Protein AF-A0A351TT69-F1 (afdb_monomer)

Secondary structure (DSSP, 8-state):
--SB-HHHHHHHHHHSTT---S-B------HHHHHHHTT-EEEEE-SHHHHHHHHHHHHHT-S-EEEEE-

pLDDT: mean 96.6, std 2.88, range [84.56, 98.56]

Nearest PDB structures (foldseek):
  5ahk-assembly1_A  TM=8.744E-01  e=3.133E-04  Pseudomonas protegens
  8xod-assembly2_C  TM=9.071E-01  e=5.051E-04  Brevibacillus
  8x3x-assembly1_B  TM=9.257E-01  e=9.336E-04  Brevibacillus
  4gm0-assembly1_A  TM=8.669E-01  e=1.337E-02  Pseudomonas putida
  5ims-assembly1_B  TM=7.183E-01  e=3.414E-03  Saccharomyces cerevisiae S288C

Radius of gyration: 15.61 Å; Cα contacts (8 Å, |Δi|>4): 80; chains: 1; bounding box: 32×21×42 Å

Structure (mmCIF, N/CA/C/O backbone):
data_AF-A0A351TT69-F1
#
_entry.id   AF-A0A351TT69-F1
#
loop_
_atom_site.group_PDB
_atom_site.id
_atom_site.type_symbol
_atom_site.label_atom_id
_atom_site.label_alt_id
_atom_site.label_comp_id
_atom_site.label_asym_id
_atom_site.label_entity_id
_atom_site.label_seq_id
_atom_site.pdbx_PDB_ins_code
_atom_site.Cartn_x
_atom_site.Cartn_y
_atom_site.Cartn_z
_atom_site.occupancy
_atom_site.B_iso_or_equiv
_atom_site.auth_seq_id
_atom_site.auth_comp_id
_atom_site.auth_asym_id
_atom_site.auth_atom_id
_atom_site.pdbx_PDB_model_num
ATOM 1 N N . ASN A 1 1 ? 2.139 -0.281 3.607 1.00 89.75 1 ASN A N 1
ATOM 2 C CA . ASN A 1 1 ? 0.761 -0.738 3.393 1.00 89.75 1 ASN A CA 1
ATOM 3 C C . ASN A 1 1 ? 0.295 -1.055 4.786 1.00 89.75 1 ASN A C 1
ATOM 5 O O . ASN A 1 1 ? 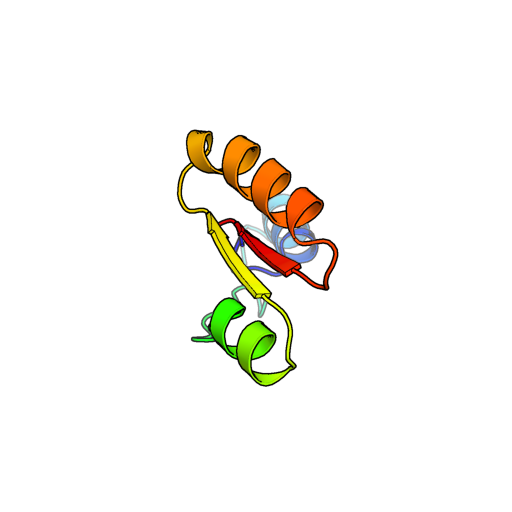0.712 -2.043 5.361 1.00 89.75 1 ASN A O 1
ATOM 9 N N . ASN A 1 2 ? -0.452 -0.145 5.404 1.00 92.69 2 ASN A N 1
ATOM 10 C CA . ASN A 1 2 ? -0.702 -0.232 6.842 1.00 92.69 2 ASN A CA 1
ATOM 11 C C . ASN A 1 2 ? -1.865 -1.175 7.206 1.00 92.69 2 ASN A C 1
ATOM 13 O O . ASN A 1 2 ? -2.191 -1.270 8.387 1.00 92.69 2 ASN A O 1
ATOM 17 N N . HIS A 1 3 ? -2.491 -1.844 6.224 1.00 93.69 3 HIS A N 1
ATOM 18 C CA . HIS A 1 3 ? -3.607 -2.786 6.403 1.00 93.69 3 HIS A CA 1
ATOM 19 C C . HIS A 1 3 ? -4.778 -2.236 7.239 1.00 93.69 3 HIS A C 1
ATOM 21 O O . HIS A 1 3 ? -5.525 -2.978 7.881 1.00 93.69 3 HIS A O 1
ATOM 27 N N . VAL A 1 4 ? -4.953 -0.912 7.273 1.00 95.38 4 VAL A N 1
ATOM 28 C CA . VAL A 1 4 ? -6.018 -0.258 8.035 1.00 95.38 4 VAL A CA 1
ATOM 29 C C . VAL A 1 4 ? -6.567 0.948 7.290 1.00 95.38 4 VAL A C 1
ATOM 31 O O . VAL A 1 4 ? -5.857 1.642 6.566 1.00 95.38 4 VAL A O 1
ATOM 34 N N . LEU A 1 5 ? -7.819 1.297 7.571 1.00 96.44 5 LEU A N 1
ATOM 35 C CA . LEU A 1 5 ? -8.365 2.611 7.235 1.00 96.44 5 LEU A CA 1
ATOM 36 C C . LEU A 1 5 ? -7.794 3.649 8.211 1.00 96.44 5 LEU A C 1
ATOM 38 O O . LEU A 1 5 ? -8.465 4.081 9.150 1.00 96.44 5 LEU A O 1
ATOM 42 N N . GLY A 1 6 ? -6.517 3.997 8.016 1.00 96.62 6 GLY A N 1
ATOM 43 C CA . GLY A 1 6 ? -5.677 4.692 8.996 1.00 96.62 6 GLY A CA 1
ATOM 44 C C . GLY A 1 6 ? -6.294 5.970 9.553 1.00 96.62 6 GLY A C 1
ATOM 45 O O . GLY A 1 6 ? -6.287 6.169 10.767 1.00 96.62 6 GLY A O 1
ATOM 46 N N . MET A 1 7 ? -6.921 6.779 8.697 1.00 97.62 7 MET A N 1
ATOM 47 C CA . MET A 1 7 ? -7.565 8.011 9.149 1.00 97.62 7 MET A CA 1
ATOM 48 C C . MET A 1 7 ? -8.751 7.743 10.075 1.00 97.62 7 MET A C 1
ATOM 50 O O . MET A 1 7 ? -8.832 8.325 11.152 1.00 97.62 7 MET A O 1
ATOM 54 N N . VAL A 1 8 ? -9.635 6.806 9.733 1.00 97.62 8 VAL A N 1
ATOM 55 C CA . VAL A 1 8 ? -10.773 6.452 10.599 1.00 97.62 8 VAL A CA 1
ATOM 56 C C . VAL A 1 8 ? -10.2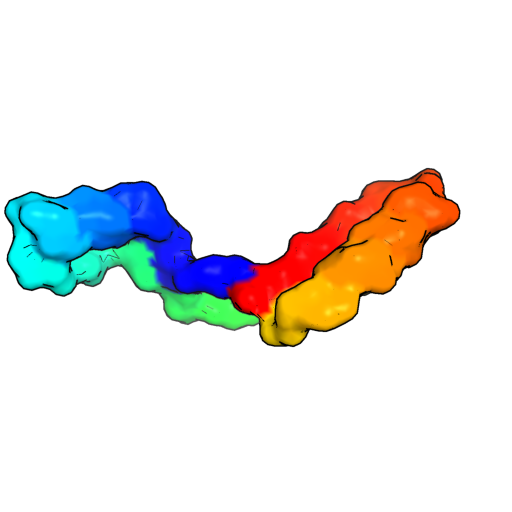82 5.783 11.887 1.00 97.62 8 VAL A C 1
ATOM 58 O O . VAL A 1 8 ? -10.768 6.086 12.978 1.00 97.62 8 VAL A O 1
ATOM 61 N N . ARG A 1 9 ? -9.261 4.922 11.790 1.00 97.19 9 ARG A N 1
ATOM 62 C CA . ARG A 1 9 ? -8.639 4.263 12.947 1.00 97.19 9 ARG A CA 1
ATOM 63 C C . ARG A 1 9 ? -7.996 5.269 13.908 1.00 97.19 9 ARG A C 1
ATOM 65 O O . ARG A 1 9 ? -8.079 5.084 15.124 1.00 97.19 9 ARG A O 1
ATOM 72 N N . GLN A 1 10 ? -7.397 6.345 13.396 1.00 98.06 10 GLN A N 1
ATOM 73 C CA . GLN A 1 10 ? -6.853 7.427 14.218 1.00 98.06 10 GLN A CA 1
ATOM 74 C C . GLN A 1 10 ? -7.958 8.085 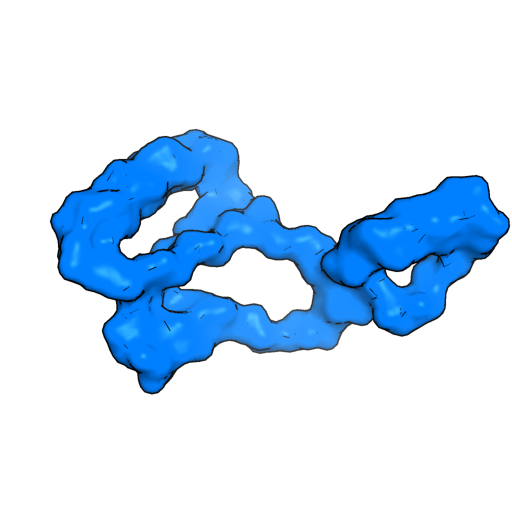15.051 1.00 98.06 10 GLN A C 1
ATOM 76 O O . GLN A 1 10 ? -7.815 8.202 16.266 1.00 98.06 10 GLN A O 1
ATOM 81 N N . TRP A 1 11 ? -9.096 8.427 14.443 1.00 98.00 11 TRP A N 1
ATOM 82 C CA . TRP A 1 11 ? -10.249 8.969 15.171 1.00 98.00 11 TRP A CA 1
ATOM 83 C C . TRP A 1 11 ? -10.792 7.986 16.212 1.00 98.00 11 TRP A C 1
ATOM 85 O O . TRP A 1 11 ? -11.070 8.378 17.344 1.00 98.00 11 TRP A O 1
ATOM 95 N N . GLN A 1 12 ? -10.877 6.697 15.876 1.00 98.06 12 GLN A N 1
ATOM 96 C CA . GLN A 1 12 ? -11.280 5.650 16.823 1.00 98.06 12 GLN A CA 1
ATOM 97 C C . GLN A 1 12 ? -10.323 5.534 18.020 1.00 98.06 12 GLN A C 1
ATOM 99 O O . GLN A 1 12 ? -10.754 5.286 19.148 1.00 98.06 12 GLN A O 1
ATOM 104 N N . THR A 1 13 ? -9.029 5.758 17.786 1.00 97.38 13 THR A N 1
ATOM 105 C CA . THR A 1 13 ? -7.994 5.784 18.828 1.00 97.38 13 THR A CA 1
ATOM 106 C C . THR A 1 13 ? -8.152 6.999 19.735 1.00 97.38 13 THR A C 1
ATOM 108 O O . THR A 1 13 ? -8.125 6.846 20.954 1.00 97.38 13 THR A O 1
ATOM 111 N N . LEU A 1 14 ? -8.327 8.184 19.145 1.00 98.19 14 LEU A N 1
ATOM 112 C CA . LEU A 1 14 ? -8.375 9.457 19.864 1.00 98.19 14 LEU A CA 1
ATOM 113 C C . LEU A 1 14 ? -9.682 9.656 20.642 1.00 98.19 14 LEU A C 1
ATOM 115 O O . LEU A 1 14 ? -9.646 10.162 21.758 1.00 98.19 14 LEU A O 1
ATOM 119 N N . PHE A 1 15 ? -10.822 9.250 20.075 1.00 97.81 15 PHE A N 1
ATOM 120 C CA . PHE A 1 15 ? -12.140 9.673 20.570 1.00 97.81 15 PHE A CA 1
ATOM 121 C C . PHE A 1 15 ? -13.092 8.530 20.936 1.00 97.81 15 PHE A C 1
ATOM 123 O O . PHE A 1 15 ? -14.071 8.761 21.636 1.00 97.81 15 PHE A O 1
ATOM 130 N N . TYR A 1 16 ? -12.815 7.292 20.514 1.00 96.88 16 TYR A N 1
ATOM 131 C CA . TYR A 1 16 ? -13.722 6.151 20.722 1.00 96.88 16 TYR A CA 1
ATOM 132 C C . TYR A 1 16 ? -13.088 5.028 21.549 1.00 96.88 16 TYR A C 1
ATOM 134 O O . TYR A 1 16 ? -13.409 3.852 2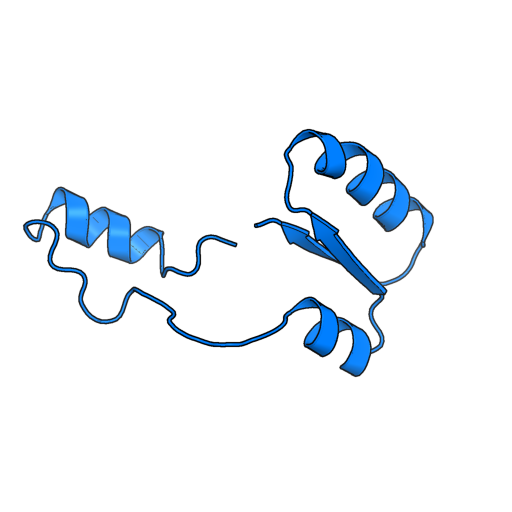1.372 1.00 96.88 16 TYR A O 1
ATOM 142 N N . GLY A 1 17 ? -12.162 5.373 22.449 1.00 96.94 17 GLY A N 1
ATOM 143 C CA . GLY A 1 17 ? -11.581 4.426 23.404 1.00 96.94 17 GLY A CA 1
ATOM 144 C C . GLY A 1 17 ? -10.865 3.247 22.742 1.00 96.94 17 GLY A C 1
ATOM 145 O O . GLY A 1 17 ? -10.920 2.136 23.261 1.00 96.94 17 GLY A O 1
ATOM 146 N N . LYS A 1 18 ? -10.232 3.468 21.578 1.00 96.56 18 LYS A N 1
ATOM 147 C CA . LYS A 1 18 ? -9.535 2.430 20.794 1.00 96.56 18 LYS A CA 1
ATOM 148 C C . LYS A 1 18 ? -10.451 1.297 20.307 1.00 96.56 18 LYS A C 1
ATOM 150 O O . LYS A 1 18 ? -9.989 0.192 20.034 1.00 96.56 18 LYS A O 1
ATOM 155 N N . ARG A 1 19 ? -11.754 1.559 20.169 1.00 97.25 19 ARG A N 1
ATOM 156 C CA . ARG A 1 19 ? -12.713 0.616 19.576 1.00 97.25 19 ARG A CA 1
ATOM 157 C C . ARG A 1 19 ? -12.606 0.653 18.052 1.00 97.25 19 ARG A C 1
ATOM 159 O O . ARG A 1 19 ? -13.213 1.501 17.399 1.00 97.25 19 ARG A O 1
ATOM 166 N N . TYR A 1 20 ? -11.834 -0.270 17.489 1.00 96.50 20 TYR A N 1
ATOM 167 C CA . TYR A 1 20 ? -11.604 -0.350 16.046 1.00 96.50 20 TYR A CA 1
ATOM 168 C C . TYR A 1 20 ? -12.750 -1.072 15.330 1.00 96.50 20 TYR A C 1
ATOM 170 O O . TYR A 1 20 ? -12.730 -2.288 15.166 1.00 96.50 20 TYR A O 1
ATOM 178 N N . SER A 1 21 ? -13.778 -0.324 14.930 1.00 96.69 21 SER A N 1
ATOM 179 C CA . SER A 1 21 ? -14.936 -0.876 14.221 1.00 96.69 21 SER A CA 1
ATOM 180 C C . SER A 1 21 ? -14.716 -0.813 12.711 1.00 96.69 21 SER A C 1
ATOM 182 O O . SER A 1 21 ? -14.711 0.286 12.159 1.00 96.69 21 SER A O 1
ATOM 184 N N . GLN A 1 22 ? -14.539 -1.970 12.061 1.00 96.06 22 GLN A N 1
ATOM 185 C CA . GLN A 1 22 ? -14.446 -2.118 10.595 1.00 96.06 22 GLN A CA 1
ATOM 186 C C . GLN A 1 22 ? -13.353 -1.263 9.924 1.00 96.06 22 GLN A C 1
ATOM 188 O O . GLN A 1 22 ? -13.506 -0.789 8.804 1.00 96.06 22 GLN A O 1
ATOM 193 N N . THR A 1 23 ? -12.236 -1.044 10.620 1.00 96.31 23 THR A N 1
ATOM 194 C CA . THR A 1 23 ? -11.089 -0.271 10.108 1.00 96.31 23 THR A CA 1
ATOM 195 C C . THR A 1 23 ? -9.823 -1.099 9.936 1.00 96.31 23 THR A C 1
ATOM 197 O O . THR A 1 23 ? -8.810 -0.556 9.501 1.00 96.31 23 THR A O 1
ATOM 200 N N . VAL A 1 24 ? -9.856 -2.390 10.272 1.00 94.12 24 VAL A N 1
ATOM 201 C CA . VAL A 1 24 ? -8.754 -3.332 10.043 1.00 94.12 24 VAL A CA 1
ATOM 202 C C . VAL A 1 24 ? -9.059 -4.128 8.786 1.00 94.12 24 VAL A C 1
ATOM 204 O O . VAL A 1 24 ? -10.115 -4.751 8.699 1.00 94.12 24 VAL A O 1
ATOM 207 N N . LEU A 1 25 ? -8.145 -4.093 7.824 1.00 92.62 25 LEU A N 1
ATOM 208 C CA . LEU A 1 25 ? -8.255 -4.815 6.566 1.00 92.62 25 LEU A CA 1
ATOM 209 C C . LEU A 1 25 ? -7.506 -6.143 6.718 1.00 92.62 25 LEU A C 1
ATOM 211 O O . LEU A 1 25 ? -6.311 -6.233 6.457 1.00 92.62 25 LEU A O 1
ATOM 215 N N . ASN A 1 26 ? -8.214 -7.168 7.198 1.00 86.38 26 ASN A N 1
ATOM 216 C CA . ASN A 1 26 ? -7.709 -8.544 7.281 1.00 86.38 26 ASN A CA 1
ATOM 217 C C . ASN A 1 26 ? -7.909 -9.272 5.943 1.00 86.38 26 ASN A C 1
ATOM 219 O O . ASN A 1 26 ? -8.497 -10.353 5.895 1.00 86.38 26 ASN A O 1
ATOM 223 N N . ASP A 1 27 ? -7.507 -8.636 4.850 1.00 84.56 27 ASP A N 1
ATOM 224 C CA . ASP A 1 27 ? -7.565 -9.239 3.528 1.00 84.56 27 ASP A CA 1
ATOM 225 C C . ASP A 1 27 ? -6.230 -9.906 3.162 1.00 84.56 27 ASP A C 1
ATOM 227 O O . ASP A 1 27 ? -5.224 -9.792 3.862 1.00 84.56 27 ASP A O 1
ATOM 231 N N . SER A 1 28 ? -6.261 -10.700 2.094 1.00 86.62 28 SER A N 1
ATOM 232 C CA . SER A 1 28 ? -5.099 -11.418 1.551 1.00 86.62 28 SER A CA 1
ATOM 233 C C . SER A 1 28 ? -4.730 -10.893 0.163 1.00 86.62 28 SER A C 1
ATOM 235 O O . SER A 1 28 ? -4.229 -11.634 -0.682 1.00 86.62 28 SER A O 1
ATOM 237 N N . VAL A 1 29 ? -5.030 -9.617 -0.104 1.00 94.06 29 VAL A N 1
ATOM 238 C CA . VAL A 1 29 ? -4.816 -9.029 -1.427 1.00 94.06 29 VAL A CA 1
ATOM 239 C C . VAL A 1 29 ? -3.324 -8.814 -1.649 1.00 94.06 29 VAL A C 1
ATOM 241 O O . VAL A 1 29 ? -2.682 -8.039 -0.947 1.00 94.06 29 VAL A O 1
ATOM 244 N N . ASP A 1 30 ? -2.781 -9.471 -2.672 1.00 96.06 30 ASP A N 1
ATOM 245 C CA . ASP A 1 30 ? -1.438 -9.187 -3.166 1.00 96.06 30 ASP A CA 1
ATOM 246 C C . ASP A 1 30 ? -1.517 -8.095 -4.246 1.00 96.06 30 ASP A C 1
ATOM 248 O O . ASP A 1 30 ? -1.867 -8.356 -5.403 1.00 96.06 30 ASP A O 1
ATOM 252 N N . PHE A 1 31 ? -1.204 -6.853 -3.871 1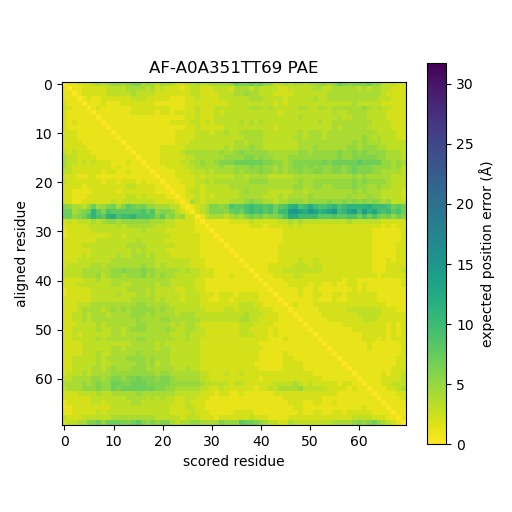.00 96.69 31 PHE A N 1
ATOM 253 C CA . PHE A 1 31 ? -1.271 -5.713 -4.789 1.00 96.69 31 PHE A CA 1
ATOM 254 C C . PHE A 1 31 ? -0.254 -5.802 -5.930 1.00 96.69 31 PHE A C 1
ATOM 256 O O . PHE A 1 31 ? -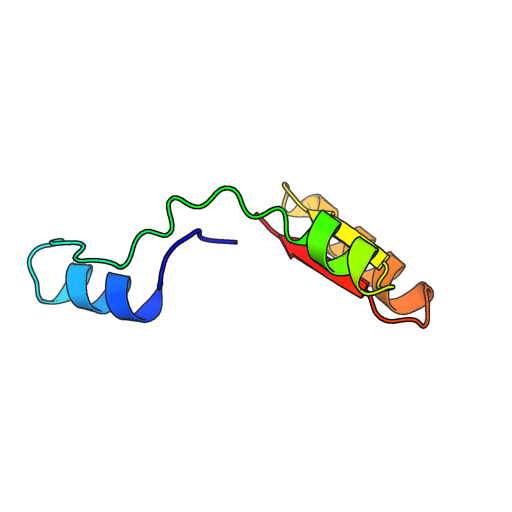0.528 -5.306 -7.025 1.00 96.69 31 PHE A O 1
ATOM 263 N N . CYS A 1 32 ? 0.883 -6.470 -5.719 1.00 97.81 32 CYS A N 1
ATOM 264 C CA . CYS A 1 32 ? 1.846 -6.726 -6.784 1.00 97.81 32 CYS A CA 1
ATOM 265 C C . CYS A 1 32 ? 1.247 -7.654 -7.846 1.00 97.81 32 CYS A C 1
ATOM 267 O O . CYS A 1 32 ? 1.327 -7.352 -9.036 1.00 97.81 32 CYS A O 1
ATOM 269 N N . LYS A 1 33 ? 0.570 -8.732 -7.436 1.00 98.12 33 LYS A N 1
ATOM 270 C CA . LYS A 1 33 ? -0.111 -9.653 -8.361 1.00 98.12 33 LYS A CA 1
ATOM 271 C C . LYS A 1 33 ? -1.260 -8.983 -9.103 1.00 98.12 33 LYS A C 1
ATOM 273 O O . LYS A 1 33 ? -1.421 -9.210 -10.300 1.00 98.12 33 LYS A O 1
ATOM 278 N N . VAL A 1 34 ? -2.027 -8.131 -8.423 1.00 97.94 34 VAL A N 1
ATOM 279 C CA . VAL A 1 34 ? -3.076 -7.323 -9.066 1.00 97.94 34 VAL A CA 1
ATOM 280 C C . VAL A 1 34 ? -2.472 -6.387 -10.118 1.00 97.94 34 VAL A C 1
ATOM 282 O O . VAL A 1 34 ? -2.975 -6.327 -11.237 1.00 97.94 34 VAL A O 1
ATOM 285 N N . ALA A 1 35 ? -1.376 -5.694 -9.800 1.00 98.19 35 ALA A N 1
ATOM 286 C CA . ALA A 1 35 ? -0.698 -4.807 -10.743 1.00 98.19 35 ALA A CA 1
ATOM 287 C C . ALA A 1 35 ? -0.161 -5.565 -11.969 1.00 98.19 35 ALA A C 1
ATOM 289 O O . ALA A 1 35 ? -0.389 -5.131 -13.098 1.00 98.19 35 ALA A O 1
ATOM 290 N N . GLU A 1 36 ? 0.487 -6.713 -11.757 1.00 98.25 36 GLU A N 1
ATOM 291 C CA . GLU A 1 36 ? 0.973 -7.590 -12.831 1.00 98.25 36 GLU A CA 1
ATOM 292 C C . GLU A 1 36 ? -0.171 -8.054 -13.746 1.00 98.25 36 GLU A C 1
ATOM 294 O O . GLU A 1 36 ? -0.049 -7.977 -14.969 1.00 98.25 36 GLU A O 1
ATOM 299 N N . ALA A 1 37 ? -1.307 -8.471 -13.174 1.00 98.38 37 ALA A N 1
ATOM 300 C CA . ALA A 1 37 ? -2.487 -8.898 -13.931 1.00 98.38 37 ALA A CA 1
ATOM 301 C C . ALA A 1 37 ? -3.105 -7.769 -14.776 1.00 98.38 37 ALA A C 1
ATOM 303 O O . ALA A 1 37 ? -3.704 -8.032 -15.817 1.00 98.38 37 ALA A O 1
ATOM 304 N N . LEU A 1 38 ? -2.934 -6.514 -14.351 1.00 98.25 38 LEU A N 1
ATOM 305 C CA . LEU A 1 38 ? -3.373 -5.318 -15.075 1.00 98.25 38 LEU A CA 1
ATOM 306 C C . LEU A 1 38 ? -2.319 -4.783 -16.066 1.00 98.25 38 LEU A C 1
ATOM 308 O O . LEU A 1 38 ? -2.540 -3.747 -16.691 1.00 98.25 38 LEU A O 1
ATOM 312 N N . GLY A 1 39 ? -1.185 -5.473 -16.235 1.00 97.50 39 GLY A N 1
ATOM 313 C CA . GLY A 1 39 ? -0.127 -5.099 -17.181 1.00 97.50 39 GLY A CA 1
ATOM 314 C C . GLY A 1 39 ? 0.891 -4.083 -16.648 1.00 97.50 39 GLY A C 1
ATOM 315 O O . GLY A 1 39 ? 1.736 -3.602 -17.408 1.00 97.50 39 GLY A O 1
ATOM 316 N N . CYS A 1 40 ? 0.850 -3.760 -15.356 1.00 98.25 40 CYS A N 1
ATOM 317 C CA . CYS A 1 40 ? 1.843 -2.916 -14.696 1.00 98.25 40 CYS A CA 1
ATOM 318 C C . CYS A 1 40 ? 3.048 -3.752 -14.237 1.00 98.25 40 CYS A C 1
ATOM 320 O O . CYS A 1 40 ? 2.937 -4.948 -13.972 1.00 98.25 40 CYS A O 1
ATOM 322 N N . ALA A 1 41 ? 4.214 -3.120 -14.083 1.00 98.38 41 ALA A N 1
ATOM 323 C CA . ALA A 1 41 ? 5.262 -3.715 -13.255 1.00 98.38 41 ALA A CA 1
ATOM 324 C C . ALA A 1 41 ? 4.926 -3.537 -11.770 1.00 98.38 41 ALA A C 1
ATOM 326 O O . ALA A 1 41 ? 4.229 -2.596 -11.394 1.00 98.38 41 ALA A O 1
ATOM 327 N N . ALA A 1 42 ? 5.462 -4.415 -10.931 1.00 98.44 42 ALA A N 1
ATOM 328 C CA . ALA A 1 42 ? 5.284 -4.357 -9.491 1.00 98.44 42 ALA A CA 1
ATOM 329 C C . ALA A 1 42 ? 6.628 -4.501 -8.770 1.00 98.44 42 ALA A C 1
ATOM 331 O O . ALA A 1 42 ? 7.500 -5.257 -9.206 1.00 98.44 42 ALA A O 1
ATOM 332 N N . ILE A 1 43 ? 6.803 -3.758 -7.680 1.00 98.31 43 ILE A N 1
ATOM 333 C CA . ILE A 1 43 ? 7.956 -3.842 -6.783 1.00 98.31 43 ILE A CA 1
ATOM 334 C C . ILE A 1 43 ? 7.421 -3.846 -5.351 1.00 98.31 43 ILE A C 1
ATOM 336 O O . ILE A 1 43 ? 6.669 -2.951 -4.975 1.00 98.31 43 ILE A O 1
ATOM 340 N N . ARG A 1 44 ? 7.818 -4.836 -4.551 1.00 97.94 44 ARG A N 1
ATOM 341 C CA . ARG A 1 44 ? 7.547 -4.860 -3.110 1.00 97.94 44 ARG A CA 1
ATOM 342 C C . ARG A 1 44 ? 8.753 -4.306 -2.357 1.00 97.94 44 ARG A C 1
ATOM 344 O O . ARG A 1 44 ? 9.882 -4.663 -2.681 1.00 97.94 44 ARG A O 1
ATOM 351 N N . VAL A 1 45 ? 8.489 -3.446 -1.382 1.00 98.25 45 VAL A N 1
ATOM 352 C CA . VAL A 1 45 ? 9.464 -2.826 -0.479 1.00 98.25 45 VAL A CA 1
ATOM 353 C C . VAL A 1 45 ? 9.063 -3.196 0.944 1.00 98.25 45 VAL A C 1
ATOM 355 O O . VAL A 1 45 ? 7.972 -2.842 1.389 1.00 98.25 45 VAL A O 1
ATOM 358 N N . THR A 1 46 ? 9.922 -3.930 1.640 1.00 97.00 46 THR A N 1
ATOM 359 C CA . THR A 1 46 ? 9.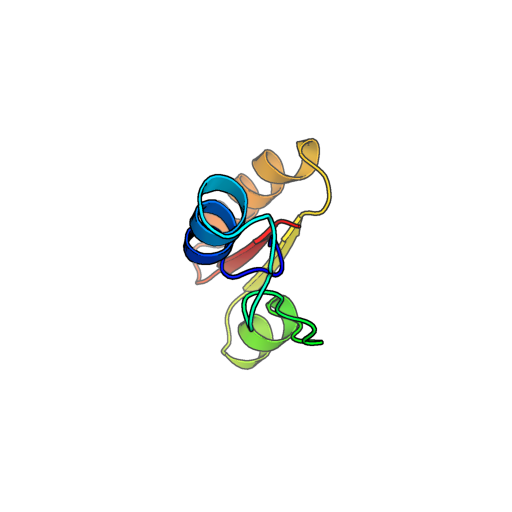702 -4.376 3.024 1.00 97.00 46 THR A CA 1
ATOM 360 C C . THR A 1 46 ? 10.559 -3.620 4.026 1.00 97.00 46 THR A C 1
ATOM 362 O O . THR A 1 46 ? 10.164 -3.492 5.180 1.00 97.00 46 THR A O 1
ATOM 365 N N . GLU A 1 47 ? 11.686 -3.070 3.577 1.00 97.56 47 GLU A N 1
ATOM 366 C CA . GLU A 1 47 ? 12.628 -2.330 4.411 1.00 97.56 47 GLU A CA 1
ATOM 367 C C . GLU A 1 47 ? 12.825 -0.901 3.892 1.00 97.56 47 GLU A C 1
ATOM 369 O O . GLU A 1 47 ? 12.655 -0.602 2.706 1.00 97.56 47 GLU A O 1
ATOM 374 N N . LYS A 1 48 ? 13.195 0.026 4.781 1.00 96.88 48 LYS A N 1
ATOM 375 C CA . LYS A 1 48 ? 13.319 1.454 4.428 1.00 96.88 48 LYS A CA 1
ATOM 376 C C . LYS A 1 48 ? 14.415 1.700 3.395 1.00 96.88 48 LYS A C 1
ATOM 378 O O . LYS A 1 48 ? 14.265 2.558 2.525 1.00 96.88 48 LYS A O 1
ATOM 383 N N . GLU A 1 49 ? 15.500 0.945 3.492 1.00 97.81 49 GLU A N 1
ATOM 384 C CA . GLU A 1 49 ? 16.684 1.038 2.645 1.00 97.81 49 GLU A CA 1
ATOM 385 C C . GLU A 1 49 ? 16.381 0.628 1.194 1.00 97.81 49 GLU A C 1
ATOM 387 O O . GLU A 1 49 ? 17.067 1.063 0.271 1.00 97.81 49 GLU A O 1
ATOM 392 N N . GLU A 1 50 ? 15.320 -0.153 0.972 1.00 97.81 50 GLU A N 1
ATOM 393 C CA . GLU A 1 50 ? 14.896 -0.620 -0.351 1.00 97.81 50 GLU A CA 1
ATOM 394 C C . GLU A 1 50 ? 14.091 0.439 -1.123 1.00 97.81 50 GLU A C 1
ATOM 396 O O . GLU A 1 50 ? 13.971 0.353 -2.346 1.00 97.81 50 GLU A O 1
ATOM 401 N N . MET A 1 51 ? 13.556 1.464 -0.447 1.00 97.69 51 MET A N 1
ATOM 402 C CA . MET A 1 51 ? 12.657 2.438 -1.074 1.00 97.69 51 MET A CA 1
ATOM 403 C C . MET A 1 51 ? 13.354 3.290 -2.141 1.00 97.69 51 MET A C 1
ATOM 405 O O . MET A 1 51 ? 12.832 3.448 -3.244 1.00 97.69 51 MET A O 1
ATOM 409 N N . ALA A 1 52 ? 14.530 3.841 -1.829 1.00 98.19 52 ALA A N 1
ATOM 410 C CA . ALA A 1 52 ? 15.294 4.648 -2.780 1.00 98.19 52 ALA A CA 1
ATOM 411 C C . ALA A 1 52 ? 15.647 3.866 -4.066 1.00 98.19 52 ALA A C 1
ATOM 413 O O . ALA A 1 52 ? 15.264 4.321 -5.148 1.00 98.19 52 ALA A O 1
ATOM 414 N N . PRO A 1 53 ? 16.264 2.666 -3.998 1.00 98.25 53 PRO A N 1
ATOM 415 C CA . PRO A 1 53 ? 16.564 1.893 -5.202 1.00 98.25 53 PRO A CA 1
ATOM 416 C C . PRO A 1 53 ? 15.304 1.396 -5.929 1.00 98.25 53 PRO A C 1
ATOM 418 O O . PRO A 1 53 ? 15.286 1.345 -7.162 1.00 98.25 53 PRO A O 1
ATOM 421 N N . ALA A 1 54 ? 14.225 1.059 -5.211 1.00 98.19 54 ALA A N 1
ATOM 422 C CA . ALA A 1 54 ? 12.950 0.689 -5.829 1.00 98.19 54 ALA A CA 1
ATOM 423 C C . ALA A 1 54 ? 12.343 1.847 -6.635 1.00 98.19 54 ALA A C 1
ATOM 425 O O . ALA A 1 54 ? 11.869 1.636 -7.754 1.00 98.19 54 ALA A O 1
ATOM 426 N N . LEU A 1 55 ? 12.394 3.066 -6.092 1.00 98.25 55 LEU A N 1
ATOM 427 C CA . LEU A 1 55 ? 11.899 4.270 -6.751 1.00 98.25 55 LEU A CA 1
ATOM 428 C C . LEU A 1 55 ? 12.720 4.610 -8.000 1.00 98.25 55 LEU A C 1
ATOM 430 O O . LEU A 1 55 ? 12.143 4.856 -9.059 1.00 98.25 55 LEU A O 1
ATOM 434 N N . GLU A 1 56 ? 14.051 4.567 -7.907 1.00 98.38 56 GLU A N 1
ATOM 435 C CA . GLU A 1 56 ? 14.942 4.784 -9.054 1.00 98.38 56 GLU A CA 1
ATOM 436 C C . GLU A 1 56 ? 14.656 3.783 -10.180 1.00 98.38 56 GLU A C 1
ATOM 438 O O . GLU A 1 56 ? 14.478 4.170 -11.340 1.00 98.38 56 GLU A O 1
ATOM 443 N N . LYS A 1 57 ? 14.521 2.497 -9.832 1.00 98.12 57 LYS A N 1
ATOM 444 C CA . LYS A 1 57 ? 14.157 1.437 -10.777 1.00 98.12 57 LYS A CA 1
ATOM 445 C C . LYS A 1 57 ? 12.793 1.697 -11.416 1.00 98.12 57 LYS A C 1
ATOM 447 O O . LYS A 1 57 ? 12.673 1.590 -12.635 1.00 98.12 57 LYS A O 1
ATOM 452 N N . ALA A 1 58 ? 11.779 2.049 -10.625 1.00 98.25 58 ALA A N 1
ATOM 453 C CA . ALA A 1 58 ? 10.431 2.311 -11.124 1.00 98.25 58 ALA A CA 1
ATOM 454 C C . ALA A 1 58 ? 10.398 3.474 -12.128 1.00 98.25 58 ALA A C 1
ATOM 456 O O . ALA A 1 58 ? 9.792 3.351 -13.193 1.00 98.25 58 ALA A O 1
ATOM 457 N N . ILE A 1 59 ? 11.103 4.570 -11.834 1.00 98.25 59 ILE A N 1
ATOM 458 C CA . ILE A 1 59 ? 11.213 5.730 -12.730 1.00 98.25 59 ILE A CA 1
ATOM 459 C C . ILE A 1 59 ? 11.932 5.344 -14.032 1.00 98.25 59 ILE A C 1
ATOM 461 O O . ILE A 1 59 ? 11.468 5.680 -15.126 1.00 98.25 59 ILE A O 1
ATOM 465 N N . ALA A 1 60 ? 13.035 4.595 -13.940 1.00 98.44 60 ALA A N 1
ATOM 466 C CA . ALA A 1 60 ? 13.821 4.176 -15.100 1.00 98.44 60 ALA A CA 1
ATOM 467 C C . ALA A 1 60 ? 13.048 3.259 -16.068 1.00 98.44 60 ALA A C 1
ATOM 469 O O . ALA A 1 60 ? 13.335 3.248 -17.266 1.00 98.44 60 ALA A O 1
ATOM 470 N N . MET A 1 61 ? 12.050 2.515 -15.577 1.00 97.56 61 MET A N 1
ATOM 471 C CA . MET A 1 61 ? 11.259 1.578 -16.381 1.00 97.56 61 MET A CA 1
ATOM 472 C C . MET A 1 61 ? 10.359 2.249 -17.431 1.00 97.56 61 MET A C 1
ATOM 474 O O . MET A 1 61 ? 9.926 1.558 -18.353 1.00 97.56 61 MET A O 1
ATOM 478 N N . LYS A 1 62 ? 10.068 3.556 -17.315 1.00 97.38 62 LYS A N 1
ATOM 479 C CA . LYS A 1 62 ? 9.237 4.326 -18.271 1.00 97.38 62 LYS A CA 1
ATOM 480 C C . LYS A 1 62 ? 7.907 3.639 -18.643 1.00 97.38 62 LYS A C 1
ATOM 482 O O . LYS A 1 62 ? 7.443 3.730 -19.777 1.00 97.38 62 LYS A O 1
ATOM 487 N N . LYS A 1 63 ? 7.293 2.944 -17.686 1.00 96.94 63 LYS A N 1
ATOM 488 C CA . LYS A 1 63 ? 5.987 2.276 -17.805 1.00 96.94 63 LYS A CA 1
ATOM 489 C C . LYS A 1 63 ? 5.258 2.334 -16.458 1.00 96.94 63 LYS A C 1
ATOM 491 O O . LYS A 1 63 ? 5.903 2.663 -15.465 1.00 96.94 63 LYS A O 1
ATOM 496 N N . PRO A 1 64 ? 3.956 2.014 -16.386 1.00 98.31 64 PRO A N 1
ATOM 497 C CA . PRO A 1 64 ? 3.250 1.936 -15.111 1.00 98.31 64 PRO A CA 1
ATOM 498 C C . PRO A 1 64 ? 3.922 0.941 -14.155 1.00 98.31 64 PRO A C 1
ATOM 500 O O . PRO A 1 64 ? 4.141 -0.223 -14.509 1.00 98.31 64 PRO A O 1
ATOM 503 N N . VAL A 1 65 ? 4.256 1.408 -12.950 1.00 98.56 65 VAL A N 1
ATOM 504 C CA . VAL A 1 65 ? 4.843 0.597 -11.877 1.00 98.56 65 VAL A CA 1
ATOM 505 C C . VAL A 1 65 ? 4.067 0.839 -10.589 1.00 98.56 65 VAL A C 1
ATOM 507 O O . VAL A 1 65 ? 3.871 1.986 -10.192 1.00 98.56 65 VAL A O 1
ATOM 510 N N . LEU A 1 66 ? 3.649 -0.237 -9.928 1.00 98.50 66 LEU A N 1
ATOM 511 C CA . LEU A 1 66 ? 3.159 -0.207 -8.556 1.00 98.50 66 LEU A CA 1
ATOM 512 C C . LEU A 1 66 ? 4.323 -0.507 -7.606 1.00 98.50 66 LEU A C 1
ATOM 514 O O . LEU A 1 66 ? 5.012 -1.513 -7.772 1.00 98.50 66 LEU A O 1
ATOM 518 N N . ILE A 1 67 ? 4.532 0.354 -6.611 1.00 98.38 67 ILE A N 1
ATOM 519 C CA . ILE A 1 67 ? 5.419 0.068 -5.480 1.00 98.38 67 ILE A CA 1
ATOM 520 C C . ILE A 1 67 ? 4.539 -0.198 -4.261 1.00 98.38 67 ILE A C 1
ATOM 522 O O . ILE A 1 67 ? 3.859 0.703 -3.772 1.00 98.38 67 ILE A O 1
ATOM 526 N N . GLU A 1 68 ? 4.545 -1.436 -3.782 1.00 97.56 68 GLU A N 1
ATOM 527 C CA . GLU A 1 68 ? 3.917 -1.812 -2.520 1.00 97.56 68 GLU A CA 1
ATOM 528 C C . GLU A 1 68 ? 4.954 -1.705 -1.401 1.00 97.56 68 GLU A C 1
ATOM 530 O O . GLU A 1 68 ? 5.795 -2.586 -1.240 1.00 97.56 68 GLU A O 1
ATOM 535 N N . CYS A 1 69 ? 4.905 -0.624 -0.626 1.00 96.56 69 CYS A N 1
ATOM 536 C CA . CYS A 1 69 ? 5.660 -0.528 0.625 1.00 96.56 69 CYS A CA 1
ATOM 537 C C . CYS A 1 69 ? 4.889 -1.264 1.719 1.00 96.56 69 CYS A C 1
ATOM 539 O O . CYS A 1 69 ? 3.670 -1.105 1.743 1.00 96.56 69 CYS A O 1
ATOM 541 N N . MET A 1 70 ? 5.545 -1.985 2.629 1.00 90.62 70 MET A N 1
ATOM 542 C CA . MET A 1 70 ? 4.925 -2.609 3.811 1.00 90.62 70 MET A CA 1
ATOM 543 C C . MET A 1 70 ? 4.974 -1.675 5.018 1.00 90.62 70 MET A C 1
ATOM 545 O O . MET A 1 70 ? 6.058 -1.155 5.344 1.00 90.62 70 MET A O 1
#

Sequence (70 aa):
NNHVLGMVRQWQTLFYGKRYSQTVLNDSVDFCKVAEALGCAAIRVTEKEEMAPALEKAIAMKKPVLIECM

Foldseek 3Di:
DQQFLVVVQVCCVVPVVSPDDPGGRPDPD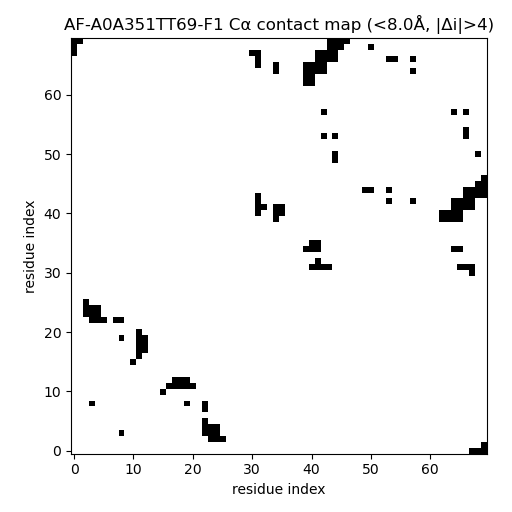DVQVVCVVVVAHEAEAEDPVVVVVVVVVCVVVPTHYYYHYD

Mean predicted aligned error: 2.8 Å

Solvent-accessible surface area (backbone atoms only — not comparable to fu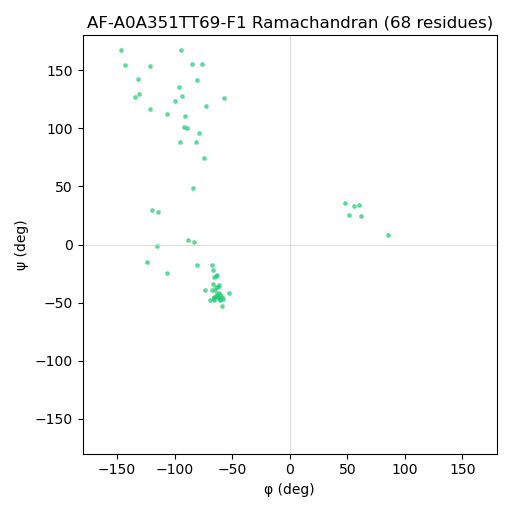ll-atom values): 4195 Å² total; per-residue (Å²): 84,85,54,44,45,57,72,62,41,49,50,21,49,76,74,49,82,58,53,75,77,92,29,70,54,90,70,86,80,55,66,49,59,52,30,44,77,73,72,27,44,54,44,81,29,80,51,81,82,45,46,62,60,50,50,53,52,42,62,72,63,77,54,66,58,47,74,48,50,86